Protein AF-A0A2V1NFJ0-F1 (afdb_monomer_lite)

Radius of gyration: 19.6 Å; chains: 1; bounding box: 36×64×60 Å

Sequence (158 aa):
MTQQTPYRRLRALRDRFAPPPGLTWPEISGGKLVMTLRPGPRHQLTAMLVRRQLDTQLPEGLGVFEATDTDDEALGVLRVPDLQVCRDAAMETDDPLDPREIVQAEGRPAYDNRLHLPYGKPVTVATDLGTWKIETADLPRYGHPRRFVNVNSVTPGG

Foldseek 3Di:
DALLVLLVVVVVVLVPDDDDPQWDRFWWDPSDTDIDGDDDPLNVQLLVLQQVQVVVPADPQKHKDAQFWEDDSNRSTTDRDRIFIFGPVQVPDPDGGHQVRTFDAPPDRSVPPPDPDDAQDWDWGDTPRGIGIGGRNPRDDDDDPDPPPPPVPPDPDD

Structure (mmCIF, N/CA/C/O backbone):
data_AF-A0A2V1NFJ0-F1
#
_entry.id   AF-A0A2V1NFJ0-F1
#
loop_
_atom_site.group_PDB
_atom_site.id
_atom_site.type_symbol
_atom_site.label_atom_id
_atom_site.label_alt_id
_atom_site.label_comp_id
_atom_site.label_asym_id
_atom_site.label_entity_id
_atom_site.label_seq_id
_atom_site.pdbx_PDB_ins_code
_atom_site.Cartn_x
_atom_site.Cartn_y
_atom_site.Cartn_z
_atom_site.occupancy
_atom_site.B_iso_or_equiv
_atom_site.auth_seq_id
_atom_site.auth_comp_id
_atom_site.auth_asym_id
_atom_site.auth_atom_id
_atom_site.pdbx_PDB_model_num
ATOM 1 N N . MET A 1 1 ? 4.468 -28.778 -13.719 1.00 42.88 1 MET A N 1
ATOM 2 C CA . MET A 1 1 ? 5.349 -27.720 -14.261 1.00 42.88 1 MET A CA 1
ATOM 3 C C . MET A 1 1 ? 5.269 -26.533 -13.319 1.00 42.88 1 MET A C 1
ATOM 5 O O . MET A 1 1 ? 4.195 -25.976 -13.152 1.00 42.88 1 MET A O 1
ATOM 9 N N . THR A 1 2 ? 6.349 -26.246 -12.601 1.00 51.22 2 THR A N 1
ATOM 10 C CA . THR A 1 2 ? 6.367 -25.339 -11.444 1.00 51.22 2 THR A CA 1
ATOM 11 C C . THR A 1 2 ? 6.346 -23.875 -11.905 1.00 51.22 2 THR A C 1
ATOM 13 O O . THR A 1 2 ? 7.213 -23.468 -12.678 1.00 51.22 2 THR A O 1
ATOM 16 N N . GLN A 1 3 ? 5.382 -23.082 -11.419 1.00 53.53 3 GLN A N 1
ATOM 17 C CA . GLN A 1 3 ? 5.184 -21.642 -11.711 1.00 53.53 3 GLN A CA 1
ATOM 18 C C . GLN A 1 3 ? 6.435 -20.756 -11.468 1.00 53.53 3 GLN A C 1
ATOM 20 O O . GLN A 1 3 ? 6.520 -19.642 -11.981 1.00 53.53 3 GLN A O 1
ATOM 25 N N . GLN A 1 4 ? 7.439 -21.285 -10.762 1.00 60.97 4 GLN A N 1
ATOM 26 C CA . GLN A 1 4 ? 8.736 -20.665 -10.462 1.00 60.97 4 GLN A CA 1
ATOM 27 C C . GLN A 1 4 ? 9.551 -20.285 -11.718 1.00 60.97 4 GLN A C 1
ATOM 29 O O . GLN A 1 4 ? 10.192 -19.237 -11.769 1.00 60.97 4 GLN A O 1
ATOM 34 N N . THR A 1 5 ? 9.499 -21.082 -12.794 1.00 77.19 5 THR A N 1
ATOM 35 C CA . THR A 1 5 ? 10.263 -20.770 -14.026 1.00 77.19 5 THR A CA 1
ATOM 36 C C . THR A 1 5 ? 9.682 -19.598 -14.837 1.00 77.19 5 THR A C 1
ATOM 38 O O . THR A 1 5 ? 10.466 -18.766 -15.303 1.00 77.19 5 THR A O 1
ATOM 41 N N . PRO A 1 6 ? 8.350 -19.471 -15.008 1.00 87.81 6 PRO A N 1
ATOM 42 C CA . PRO A 1 6 ? 7.724 -18.270 -15.564 1.00 87.81 6 PRO A CA 1
ATOM 43 C C . PRO A 1 6 ? 7.987 -16.989 -14.765 1.00 87.81 6 PRO A C 1
ATOM 45 O O . PRO A 1 6 ? 8.349 -15.978 -15.367 1.00 87.81 6 PRO A O 1
ATOM 48 N N . TYR A 1 7 ? 7.852 -17.023 -13.433 1.00 92.44 7 TYR A N 1
ATOM 49 C CA . TYR A 1 7 ? 8.037 -15.830 -12.603 1.00 92.44 7 TYR A CA 1
ATOM 50 C C . TYR A 1 7 ? 9.454 -15.263 -12.711 1.00 92.44 7 TYR A C 1
ATOM 52 O O . TYR A 1 7 ? 9.620 -14.092 -13.042 1.00 92.44 7 TYR A O 1
ATOM 60 N N . ARG A 1 8 ? 10.487 -16.104 -12.554 1.00 93.25 8 ARG A N 1
ATOM 61 C CA . ARG A 1 8 ? 11.892 -15.673 -12.681 1.00 93.25 8 ARG A CA 1
ATOM 62 C C . ARG A 1 8 ? 12.190 -15.008 -14.019 1.00 93.25 8 ARG A C 1
ATOM 64 O O . ARG A 1 8 ? 12.949 -14.045 -14.077 1.00 93.25 8 ARG A O 1
ATOM 71 N N . ARG A 1 9 ? 11.581 -15.495 -15.106 1.00 93.00 9 ARG A N 1
ATOM 72 C CA . ARG A 1 9 ? 11.717 -14.875 -16.434 1.00 93.00 9 ARG A CA 1
ATOM 73 C C . ARG A 1 9 ? 11.076 -13.490 -16.481 1.00 93.00 9 ARG A C 1
ATOM 75 O O . ARG A 1 9 ? 11.673 -12.583 -17.054 1.00 93.00 9 ARG A O 1
ATOM 82 N N . LEU A 1 10 ? 9.895 -13.323 -15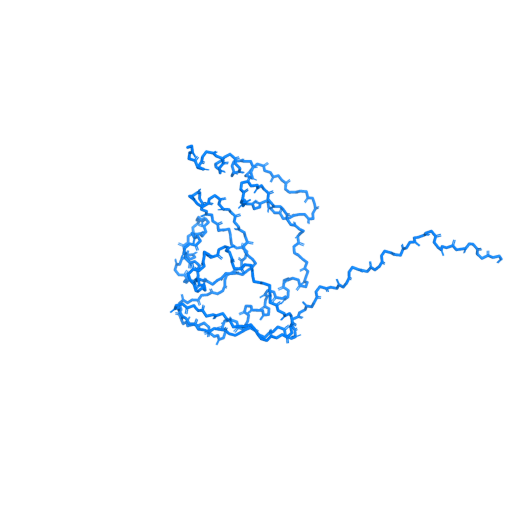.885 1.00 94.75 10 LEU A N 1
ATOM 83 C CA . LEU A 1 10 ? 9.223 -12.024 -15.786 1.00 94.75 10 LEU A CA 1
ATOM 84 C C . LEU A 1 10 ? 10.000 -11.053 -14.893 1.00 94.75 10 LEU A C 1
ATOM 86 O O . LEU A 1 10 ? 10.174 -9.905 -15.290 1.00 94.75 10 LEU A O 1
ATOM 90 N N . ARG A 1 11 ? 10.533 -11.514 -13.756 1.00 94.69 11 ARG A N 1
ATOM 91 C CA . ARG A 1 11 ? 11.383 -10.712 -12.865 1.00 94.69 11 ARG A CA 1
ATOM 92 C C . ARG A 1 11 ? 12.646 -10.238 -13.577 1.00 94.69 11 ARG A C 1
ATOM 94 O O . ARG A 1 11 ? 12.887 -9.040 -13.667 1.00 94.69 11 ARG A O 1
ATOM 101 N N . ALA A 1 12 ? 13.363 -11.154 -14.226 1.00 93.69 12 ALA A N 1
ATOM 102 C CA . ALA A 1 12 ? 14.542 -10.807 -15.015 1.00 93.69 12 ALA A CA 1
ATOM 103 C C . ALA A 1 12 ? 14.227 -9.855 -16.185 1.00 93.69 12 ALA A C 1
ATOM 105 O O . ALA A 1 12 ? 15.087 -9.076 -16.594 1.00 93.69 12 ALA A O 1
ATOM 106 N N . LEU A 1 13 ? 13.021 -9.926 -16.764 1.00 92.94 13 LEU A N 1
ATOM 107 C CA . LEU A 1 13 ? 12.576 -8.969 -17.777 1.00 92.94 13 LEU A CA 1
ATOM 108 C C . LEU A 1 13 ? 12.287 -7.595 -17.159 1.00 92.94 13 LEU A C 1
ATOM 110 O O . LEU A 1 13 ? 12.761 -6.600 -17.701 1.00 92.94 13 LEU A O 1
ATOM 114 N N . ARG A 1 14 ? 11.557 -7.546 -16.035 1.00 92.75 14 ARG A N 1
ATOM 115 C CA . ARG A 1 14 ? 11.250 -6.324 -15.275 1.00 92.75 14 ARG A CA 1
ATOM 116 C C . ARG A 1 14 ? 12.520 -5.566 -14.910 1.00 92.75 14 ARG A C 1
ATOM 118 O O . ARG A 1 14 ? 12.579 -4.365 -15.141 1.00 92.75 14 ARG A O 1
ATOM 125 N N . ASP A 1 15 ? 13.544 -6.258 -14.417 1.00 91.75 15 ASP A N 1
ATOM 126 C CA . ASP A 1 15 ? 14.782 -5.625 -13.937 1.00 91.75 15 ASP A CA 1
ATOM 127 C C . ASP A 1 15 ? 15.614 -4.974 -15.056 1.00 91.75 15 ASP A C 1
ATOM 129 O O . ASP A 1 15 ? 16.444 -4.108 -14.795 1.00 91.75 15 ASP A O 1
ATOM 133 N N . ARG A 1 16 ? 15.374 -5.342 -16.321 1.00 90.56 16 ARG A N 1
ATOM 134 C CA . ARG A 1 16 ? 16.013 -4.714 -17.492 1.00 90.56 16 ARG A CA 1
ATOM 135 C C . ARG A 1 16 ? 15.120 -3.694 -18.197 1.00 90.56 16 ARG A C 1
ATOM 137 O O . ARG A 1 16 ? 15.522 -3.136 -19.217 1.00 90.56 16 ARG A O 1
ATOM 144 N N . PHE A 1 17 ? 13.893 -3.500 -17.727 1.00 87.50 17 PHE A N 1
ATOM 145 C CA . PHE A 1 17 ? 12.891 -2.719 -18.435 1.00 87.50 17 PHE A CA 1
ATOM 146 C C . PHE A 1 17 ? 12.927 -1.258 -17.993 1.00 87.50 17 PHE A C 1
ATOM 148 O O . PHE A 1 17 ? 12.671 -0.965 -16.837 1.00 87.50 17 PHE A O 1
ATOM 155 N N . ALA A 1 18 ? 13.166 -0.317 -18.905 1.00 89.06 18 ALA A N 1
ATOM 156 C CA . ALA A 1 18 ? 12.965 1.101 -18.612 1.00 89.06 18 ALA A CA 1
ATOM 157 C C . ALA A 1 18 ? 11.506 1.483 -18.925 1.00 89.06 18 ALA A C 1
ATOM 159 O O . ALA A 1 18 ? 11.096 1.364 -20.086 1.00 89.06 18 ALA A O 1
ATOM 160 N N . PRO A 1 19 ? 10.700 1.932 -17.943 1.00 89.00 19 PRO A N 1
ATOM 161 C CA . PRO A 1 19 ? 9.314 2.287 -18.210 1.00 89.00 19 PRO A CA 1
ATOM 162 C C . PRO A 1 19 ? 9.227 3.493 -19.162 1.00 89.00 19 PRO A C 1
ATOM 164 O O . PRO A 1 19 ? 9.965 4.470 -18.987 1.00 89.00 19 PRO A O 1
ATOM 167 N N . PRO A 1 20 ? 8.314 3.468 -20.154 1.00 90.44 20 PRO A N 1
ATOM 168 C CA . PRO A 1 20 ? 8.044 4.625 -20.995 1.00 90.44 20 PRO A CA 1
ATOM 169 C C . PRO A 1 20 ? 7.679 5.871 -20.171 1.00 90.44 20 PRO A C 1
ATOM 171 O O . PRO A 1 20 ? 7.145 5.752 -19.060 1.00 90.44 20 PRO A O 1
ATOM 174 N N . PRO A 1 21 ? 7.901 7.086 -20.706 1.00 90.88 21 PRO A N 1
ATOM 175 C CA . PRO A 1 21 ? 7.506 8.315 -20.031 1.00 90.88 21 PRO A CA 1
ATOM 176 C C . PRO A 1 21 ? 6.035 8.290 -19.605 1.00 90.88 21 PRO A C 1
ATOM 178 O O . PRO A 1 21 ? 5.142 8.015 -20.402 1.00 90.88 21 PRO A O 1
ATOM 181 N N . GLY A 1 22 ? 5.789 8.598 -18.332 1.00 87.31 22 GLY A N 1
ATOM 182 C CA . GLY A 1 22 ? 4.438 8.649 -17.769 1.00 87.31 22 GLY A CA 1
ATOM 183 C C . GLY A 1 22 ? 3.909 7.319 -17.231 1.00 87.31 22 GLY A C 1
ATOM 184 O O . GLY A 1 22 ? 2.827 7.324 -16.647 1.00 87.31 22 GLY A O 1
ATOM 185 N N . LEU A 1 23 ? 4.662 6.220 -17.346 1.00 89.50 23 LEU A N 1
ATOM 186 C CA . LEU A 1 23 ? 4.322 4.932 -16.738 1.00 89.50 23 LEU A CA 1
ATOM 187 C C . LEU A 1 23 ? 5.170 4.626 -15.497 1.00 89.50 23 LEU A C 1
ATOM 189 O O . LEU A 1 23 ? 6.281 5.139 -15.323 1.00 89.50 23 LEU A O 1
ATOM 193 N N . THR A 1 24 ? 4.599 3.818 -14.609 1.00 88.75 24 THR A N 1
ATOM 194 C CA . THR A 1 24 ? 5.266 3.238 -13.440 1.00 88.75 24 THR A CA 1
ATOM 195 C C . THR A 1 24 ? 6.178 2.082 -13.838 1.00 88.75 24 THR A C 1
ATOM 197 O O . THR A 1 24 ? 6.097 1.551 -14.950 1.00 88.75 24 THR A O 1
ATOM 200 N N . TRP A 1 25 ? 7.061 1.694 -12.916 1.00 90.25 25 TRP A N 1
ATOM 201 C CA . TRP A 1 25 ? 7.804 0.446 -13.045 1.00 90.25 25 TRP A CA 1
ATOM 202 C C . TRP A 1 25 ? 6.835 -0.740 -13.163 1.00 90.25 25 TRP A C 1
ATOM 204 O O . TRP A 1 25 ? 5.811 -0.746 -12.478 1.00 90.25 25 TRP A O 1
ATOM 214 N N . PRO A 1 26 ? 7.123 -1.733 -14.024 1.00 92.25 26 PRO A N 1
ATOM 215 C CA . PRO A 1 26 ? 6.251 -2.887 -14.165 1.00 92.25 26 PRO A CA 1
ATOM 216 C C . PRO A 1 26 ? 6.140 -3.694 -12.866 1.00 92.25 26 PRO A C 1
ATOM 218 O O . PRO A 1 26 ? 7.146 -4.115 -12.295 1.00 92.25 26 PRO A O 1
ATOM 221 N N . GLU A 1 27 ? 4.909 -3.978 -12.465 1.00 93.50 27 GLU A N 1
ATOM 222 C CA . GLU A 1 27 ? 4.561 -5.008 -11.489 1.00 93.50 27 GLU A CA 1
ATOM 223 C C . GLU A 1 27 ? 4.415 -6.374 -12.171 1.00 93.50 27 GLU A C 1
ATOM 225 O O . GLU A 1 27 ? 4.172 -6.449 -13.378 1.00 93.50 27 GLU A O 1
ATOM 230 N N . ILE A 1 28 ? 4.483 -7.465 -11.404 1.00 93.31 28 ILE A N 1
ATOM 231 C CA . ILE A 1 28 ? 4.212 -8.823 -11.890 1.00 93.31 28 ILE A CA 1
ATOM 232 C C . ILE A 1 28 ? 2.952 -9.353 -11.221 1.00 93.31 28 ILE A C 1
ATOM 234 O O . ILE A 1 28 ? 2.854 -9.413 -9.999 1.00 93.31 28 ILE A O 1
ATOM 238 N N . SER A 1 29 ? 1.977 -9.782 -12.020 1.00 88.00 29 SER A N 1
ATOM 239 C CA . SER A 1 29 ? 0.811 -10.492 -11.499 1.00 88.00 29 SER A CA 1
ATOM 240 C C . SER A 1 29 ? 0.065 -11.261 -12.570 1.00 88.00 29 SER A C 1
ATOM 242 O O . SER A 1 29 ? -0.013 -10.834 -13.723 1.00 88.00 29 SER A O 1
ATOM 244 N N . GLY A 1 30 ? -0.488 -12.414 -12.184 1.00 85.94 30 GLY A N 1
ATOM 245 C CA . GLY A 1 30 ? -1.226 -13.280 -13.100 1.00 85.94 30 GLY A CA 1
ATOM 246 C C . GLY A 1 30 ? -0.372 -13.717 -14.293 1.00 85.94 30 GLY A C 1
ATOM 247 O O . GLY A 1 30 ? -0.891 -13.838 -15.401 1.00 85.94 30 GLY A O 1
ATOM 248 N N . GLY A 1 31 ? 0.945 -13.868 -14.086 1.00 89.62 31 GLY A N 1
ATOM 249 C CA . GLY A 1 31 ? 1.908 -14.222 -15.132 1.00 89.62 31 GLY A CA 1
ATOM 250 C C . GLY A 1 31 ? 2.170 -13.121 -16.166 1.00 89.62 31 GLY A C 1
ATOM 251 O O . GLY A 1 31 ? 2.568 -13.430 -17.288 1.00 89.62 31 GLY A O 1
ATOM 252 N N . LYS A 1 32 ? 1.924 -11.847 -15.833 1.00 91.56 32 LYS A N 1
ATOM 253 C CA . LYS A 1 32 ? 2.082 -10.708 -16.749 1.00 91.56 32 LYS A CA 1
ATOM 254 C C . LYS A 1 32 ? 2.842 -9.567 -16.090 1.00 91.56 32 LYS A C 1
ATOM 256 O O . LYS A 1 32 ? 2.731 -9.376 -14.881 1.00 91.56 32 LYS A O 1
ATOM 261 N N . LEU A 1 33 ? 3.534 -8.779 -16.913 1.00 93.31 33 LEU A N 1
ATOM 262 C CA . LEU A 1 33 ? 3.968 -7.439 -16.530 1.00 93.31 33 LEU A CA 1
ATOM 263 C C . LEU A 1 33 ? 2.789 -6.476 -16.647 1.00 93.31 33 LEU A C 1
ATOM 265 O O . LEU A 1 33 ? 2.129 -6.417 -17.687 1.00 93.31 33 LEU A O 1
ATOM 269 N N . VAL A 1 34 ? 2.529 -5.731 -15.581 1.00 91.12 34 VAL A N 1
ATOM 270 C CA . VAL A 1 34 ? 1.459 -4.739 -15.505 1.00 91.12 34 VAL A CA 1
ATOM 271 C C . VAL A 1 34 ? 2.092 -3.388 -15.218 1.00 91.12 34 VAL A C 1
ATOM 273 O O . VAL A 1 34 ? 2.820 -3.237 -14.247 1.00 91.12 34 VAL A O 1
ATOM 276 N N . MET A 1 35 ? 1.812 -2.405 -16.066 1.00 90.50 35 MET A N 1
ATOM 277 C CA . MET A 1 35 ? 2.226 -1.019 -15.865 1.00 90.50 35 MET A CA 1
ATOM 278 C C . MET A 1 35 ? 0.990 -0.148 -15.706 1.00 90.50 35 MET A C 1
ATOM 280 O O . MET A 1 35 ? -0.040 -0.386 -16.343 1.00 90.50 35 MET A O 1
ATOM 284 N N . THR A 1 36 ? 1.104 0.877 -14.876 1.00 87.69 36 THR A N 1
ATOM 285 C CA . THR A 1 36 ? 0.050 1.862 -14.635 1.00 87.69 36 THR A CA 1
ATOM 286 C C . THR A 1 36 ? 0.564 3.260 -14.959 1.00 87.69 36 THR A C 1
ATOM 288 O O . THR A 1 36 ? 1.762 3.484 -15.146 1.00 87.69 36 THR A O 1
ATOM 291 N N . LEU A 1 37 ? -0.351 4.220 -15.085 1.00 88.06 37 LEU A N 1
ATOM 292 C CA . LEU A 1 37 ? 0.034 5.625 -15.189 1.00 88.06 37 LEU A CA 1
ATOM 293 C C . LEU A 1 37 ? 0.745 6.051 -13.905 1.00 88.06 37 LEU A C 1
ATOM 295 O O . LEU A 1 37 ? 0.333 5.656 -12.813 1.00 88.06 37 LEU A O 1
ATOM 299 N N . ARG A 1 38 ? 1.779 6.890 -14.033 1.00 85.06 38 ARG A N 1
ATOM 300 C CA . ARG A 1 38 ? 2.441 7.472 -12.866 1.00 85.06 38 ARG A CA 1
ATOM 301 C C . ARG A 1 38 ? 1.419 8.193 -11.983 1.00 85.06 38 ARG A C 1
ATOM 303 O O . ARG A 1 38 ? 0.613 8.969 -12.511 1.00 85.06 38 ARG A O 1
ATOM 310 N N . PRO A 1 39 ? 1.459 7.980 -10.658 1.00 84.81 39 PRO A N 1
ATOM 311 C CA . PRO A 1 39 ? 0.538 8.651 -9.762 1.00 84.81 39 PRO A CA 1
ATOM 312 C C . PRO A 1 39 ? 0.694 10.174 -9.834 1.00 84.81 39 PRO A C 1
ATOM 314 O O . PRO A 1 39 ? 1.803 10.704 -9.794 1.00 84.81 39 PRO A O 1
ATOM 317 N N . GLY A 1 40 ? -0.425 10.889 -9.965 1.00 88.38 40 GLY A N 1
ATOM 318 C CA . GLY A 1 40 ? -0.448 12.355 -9.978 1.00 88.38 40 GLY A CA 1
ATOM 319 C C . GLY A 1 40 ? -0.647 12.967 -8.583 1.00 88.38 40 GLY A C 1
ATOM 320 O O . GLY A 1 40 ? -0.950 12.251 -7.631 1.00 88.38 40 GLY A O 1
ATOM 321 N N . PRO A 1 41 ? -0.603 14.306 -8.443 1.00 90.50 41 PRO A N 1
ATOM 322 C CA . PRO A 1 41 ? -0.704 14.974 -7.138 1.00 90.50 41 PRO A CA 1
ATOM 323 C C . PRO A 1 41 ? -1.948 14.614 -6.308 1.00 90.50 41 PRO A C 1
ATOM 325 O O . PRO A 1 41 ? -1.876 14.525 -5.087 1.00 90.50 41 PRO A O 1
ATOM 328 N N . ARG A 1 42 ? -3.101 14.373 -6.949 1.00 90.19 42 ARG A N 1
ATOM 329 C CA . ARG A 1 42 ? -4.329 13.970 -6.233 1.00 90.19 42 ARG A CA 1
ATOM 330 C C . ARG A 1 42 ? -4.249 12.567 -5.643 1.00 90.19 42 ARG A C 1
ATOM 332 O O . ARG A 1 42 ? -4.832 12.332 -4.590 1.00 90.19 42 ARG A O 1
ATOM 339 N N . HIS A 1 43 ? -3.554 11.659 -6.325 1.00 90.94 43 HIS A N 1
ATOM 340 C CA . HIS A 1 43 ? -3.305 10.315 -5.811 1.00 90.94 43 HIS A CA 1
ATOM 341 C C . HIS A 1 43 ? -2.465 10.410 -4.535 1.00 90.94 43 HIS A C 1
ATOM 343 O O . HIS A 1 43 ? -2.896 9.936 -3.490 1.00 90.94 43 HIS A O 1
ATOM 349 N N . GLN A 1 44 ? -1.365 11.163 -4.592 1.00 92.12 44 GLN A N 1
ATOM 350 C CA . GLN A 1 44 ? -0.468 11.373 -3.452 1.00 92.12 44 GLN A CA 1
ATOM 351 C C . GLN A 1 44 ? -1.183 12.027 -2.261 1.00 92.12 44 GLN A C 1
ATOM 353 O O . GLN A 1 44 ? -1.066 11.566 -1.129 1.00 92.12 44 GLN A O 1
ATOM 358 N N . LEU A 1 45 ? -2.012 13.048 -2.513 1.00 94.00 45 LEU A N 1
ATOM 359 C CA . LEU A 1 45 ? -2.831 13.661 -1.464 1.00 94.00 45 LEU A CA 1
ATOM 360 C C . LEU A 1 45 ? -3.815 12.660 -0.838 1.00 94.00 45 LEU A C 1
ATOM 362 O O . LEU A 1 45 ? -4.025 12.681 0.372 1.00 94.00 45 LEU A O 1
ATOM 366 N N . THR A 1 46 ? -4.412 11.783 -1.646 1.00 93.31 46 THR A N 1
ATOM 367 C CA . THR A 1 46 ? -5.331 10.748 -1.153 1.00 93.31 46 THR A CA 1
ATOM 368 C C . THR A 1 46 ? -4.597 9.743 -0.270 1.00 93.31 46 THR A C 1
ATOM 370 O O . THR A 1 46 ? -5.060 9.485 0.838 1.00 93.31 46 THR A O 1
ATOM 373 N N . ALA A 1 47 ? -3.444 9.231 -0.712 1.00 93.81 47 ALA A N 1
ATOM 374 C CA . ALA A 1 47 ? -2.625 8.303 0.068 1.00 93.81 47 ALA A CA 1
ATOM 375 C C . ALA A 1 47 ? -2.212 8.919 1.416 1.00 93.81 47 ALA A C 1
ATOM 377 O O . ALA A 1 47 ? -2.454 8.326 2.464 1.00 93.81 47 ALA A O 1
ATOM 378 N N . MET A 1 48 ? -1.725 10.164 1.409 1.00 95.88 48 MET A N 1
ATOM 379 C CA . MET A 1 48 ? -1.361 10.887 2.632 1.00 95.88 48 MET A CA 1
ATOM 380 C C . MET A 1 48 ? -2.555 11.079 3.585 1.00 95.88 48 MET A C 1
ATOM 382 O O . MET A 1 48 ? -2.408 10.940 4.799 1.00 95.88 48 MET A O 1
ATOM 386 N N . LEU A 1 49 ? -3.751 11.397 3.073 1.00 95.81 49 LEU A N 1
ATOM 387 C CA . LEU A 1 49 ? -4.944 11.556 3.915 1.00 95.81 49 LEU A CA 1
ATOM 388 C C . LEU A 1 49 ? -5.404 10.228 4.519 1.00 95.81 49 LEU A C 1
ATOM 390 O O . LEU A 1 49 ? -5.792 10.205 5.684 1.00 95.81 49 LEU A O 1
ATOM 394 N N . VAL A 1 50 ? -5.355 9.136 3.755 1.00 94.62 50 VAL A N 1
ATOM 395 C CA . VAL A 1 50 ? -5.688 7.797 4.260 1.00 94.62 50 VAL A CA 1
ATOM 396 C C . VAL A 1 50 ? -4.681 7.365 5.323 1.00 94.62 50 VAL A C 1
ATOM 398 O O . VAL A 1 50 ? -5.090 6.942 6.402 1.00 94.62 50 VAL A O 1
ATOM 401 N N . ARG A 1 51 ? -3.382 7.553 5.069 1.00 96.00 51 ARG A N 1
ATOM 402 C CA . ARG A 1 51 ? -2.319 7.290 6.042 1.00 96.00 51 ARG A CA 1
ATOM 403 C C . ARG A 1 51 ? -2.560 8.023 7.360 1.00 96.00 51 ARG A C 1
ATOM 405 O O . ARG A 1 51 ? -2.603 7.381 8.398 1.00 96.00 51 ARG A O 1
ATOM 412 N N . ARG A 1 52 ? -2.827 9.334 7.322 1.00 96.38 52 ARG A N 1
ATOM 413 C CA . ARG A 1 52 ? -3.117 10.120 8.538 1.00 96.38 52 ARG A CA 1
ATOM 414 C C . ARG A 1 52 ? -4.282 9.565 9.350 1.00 96.38 52 ARG A C 1
ATOM 416 O O . ARG A 1 52 ? -4.248 9.629 10.571 1.00 96.38 52 ARG A O 1
ATOM 423 N N . GLN A 1 53 ? -5.323 9.061 8.689 1.00 96.62 53 GLN A N 1
ATOM 424 C CA . GLN A 1 53 ? -6.443 8.441 9.394 1.00 96.62 53 GLN A CA 1
ATOM 425 C C . GLN A 1 53 ? -6.012 7.141 10.076 1.00 96.62 53 GLN A C 1
ATOM 427 O O . GLN A 1 53 ? -6.356 6.923 11.236 1.00 96.62 53 GLN A O 1
ATOM 432 N N . LEU A 1 54 ? -5.251 6.296 9.383 1.00 95.06 54 LEU A N 1
ATOM 433 C CA . LEU A 1 54 ? -4.768 5.024 9.918 1.00 95.06 54 LEU A CA 1
ATOM 434 C C . LEU A 1 54 ? -3.755 5.215 11.056 1.00 95.06 54 LEU A C 1
ATOM 436 O O . LEU A 1 54 ? -3.918 4.581 12.092 1.00 95.06 54 LEU A O 1
ATOM 440 N N . ASP A 1 55 ? -2.801 6.140 10.931 1.00 95.25 55 ASP A N 1
ATOM 441 C CA . ASP A 1 55 ? -1.777 6.418 11.955 1.00 95.25 55 ASP A CA 1
ATOM 442 C C . ASP A 1 55 ? -2.392 6.759 13.329 1.00 95.25 55 ASP A C 1
ATOM 444 O O . ASP A 1 55 ? -1.803 6.479 14.366 1.00 95.25 55 ASP A O 1
ATOM 448 N N . THR A 1 56 ? -3.605 7.326 13.365 1.00 95.38 56 THR A N 1
ATOM 449 C CA . THR A 1 56 ? -4.315 7.633 14.627 1.00 95.38 56 THR A CA 1
ATOM 450 C C . THR A 1 56 ? -5.039 6.441 15.260 1.00 95.38 56 THR A C 1
ATOM 452 O O . THR A 1 56 ? -5.559 6.558 16.368 1.00 95.38 56 THR A O 1
ATOM 455 N N . GLN A 1 57 ? -5.126 5.316 14.550 1.00 95.62 57 GLN A N 1
ATOM 456 C CA . GLN A 1 57 ? -5.913 4.138 14.925 1.00 95.62 57 GLN A CA 1
ATOM 457 C C . GLN A 1 57 ? -5.063 2.877 15.093 1.00 95.62 57 GLN A C 1
ATOM 459 O O . GLN A 1 57 ? -5.527 1.915 15.709 1.00 95.62 57 GLN A O 1
ATOM 464 N N . LEU A 1 58 ? -3.861 2.848 14.513 1.00 94.25 58 LEU A N 1
ATOM 465 C CA . LEU A 1 58 ? -2.978 1.695 14.603 1.00 94.25 58 LEU A CA 1
ATOM 466 C C . LEU A 1 58 ? -2.427 1.536 16.031 1.00 94.25 58 LEU A C 1
ATOM 468 O O . LEU A 1 58 ? -2.072 2.528 16.670 1.00 94.25 58 LEU A O 1
ATOM 472 N N . PRO A 1 59 ? -2.362 0.297 16.550 1.00 93.12 59 PRO A N 1
ATOM 473 C CA . PRO A 1 59 ? -1.655 0.015 17.791 1.00 93.12 59 PRO A CA 1
ATOM 474 C C . PRO A 1 59 ? -0.145 0.248 17.629 1.00 93.12 59 PRO A C 1
ATOM 476 O O . PRO A 1 59 ? 0.385 0.239 16.519 1.00 93.12 59 PRO A O 1
ATOM 479 N N . GLU A 1 60 ? 0.551 0.409 18.755 1.00 93.56 60 GLU A N 1
ATOM 480 C CA . GLU A 1 60 ? 2.012 0.527 18.782 1.00 93.56 60 GLU A CA 1
ATOM 481 C C . GLU A 1 60 ? 2.692 -0.672 18.092 1.00 93.56 60 GLU A C 1
ATOM 483 O O . GLU A 1 60 ? 2.269 -1.821 18.251 1.00 93.56 60 GLU A O 1
ATOM 488 N N . GLY A 1 61 ? 3.747 -0.395 17.320 1.00 92.62 61 GLY A N 1
ATOM 489 C CA . GLY A 1 61 ? 4.513 -1.391 16.565 1.00 92.62 61 GLY A CA 1
ATOM 490 C C . GLY A 1 61 ? 3.933 -1.760 15.194 1.00 92.62 61 GLY A C 1
ATOM 491 O O . GLY A 1 61 ? 4.520 -2.599 14.505 1.00 92.62 61 GLY A O 1
ATOM 492 N N . LEU A 1 62 ? 2.796 -1.173 14.796 1.00 94.69 62 LEU A N 1
ATOM 493 C CA . LEU A 1 62 ? 2.295 -1.201 13.420 1.00 94.69 62 LEU A CA 1
ATOM 494 C C . LEU A 1 62 ? 2.447 0.170 12.763 1.00 94.69 62 LEU A C 1
ATOM 496 O O . LEU A 1 62 ? 2.128 1.196 13.363 1.00 94.69 62 LEU A O 1
ATOM 500 N N . GLY A 1 63 ? 2.814 0.157 11.485 1.00 94.62 63 GLY A N 1
ATOM 501 C CA . GLY A 1 63 ? 2.976 1.358 10.677 1.00 94.62 63 GLY A CA 1
ATOM 502 C C . GLY A 1 63 ? 2.262 1.263 9.334 1.00 94.62 63 GLY A C 1
ATOM 503 O O . GLY A 1 63 ? 2.034 0.175 8.797 1.00 94.62 63 GLY A O 1
ATOM 504 N N . VAL A 1 64 ? 1.916 2.427 8.778 1.00 95.38 64 VAL A N 1
ATOM 505 C CA . VAL A 1 64 ? 1.513 2.565 7.374 1.00 95.38 64 VAL A CA 1
ATOM 506 C C . VAL A 1 64 ? 2.737 2.945 6.546 1.00 95.38 64 VAL A C 1
ATOM 508 O O . VAL A 1 64 ? 3.328 4.009 6.744 1.00 95.38 64 VAL A O 1
ATOM 511 N N . PHE A 1 65 ? 3.075 2.107 5.574 1.00 94.75 65 PHE A N 1
ATOM 512 C CA . PHE A 1 65 ? 4.212 2.297 4.678 1.00 94.75 65 PHE A CA 1
ATOM 513 C C . PHE A 1 65 ? 3.741 2.525 3.244 1.00 94.75 65 PHE A C 1
ATOM 515 O O . PHE A 1 65 ? 2.688 2.040 2.831 1.00 94.75 65 PHE A O 1
ATOM 522 N N . GLU A 1 66 ? 4.514 3.303 2.493 1.00 92.81 66 GLU A N 1
ATOM 523 C CA . GLU A 1 66 ? 4.157 3.773 1.154 1.00 92.81 66 GLU A CA 1
ATOM 524 C C . GLU A 1 66 ? 5.072 3.132 0.109 1.00 92.81 66 GLU A C 1
ATOM 526 O O . GLU A 1 66 ? 6.264 2.949 0.362 1.00 92.81 66 GLU A O 1
ATOM 531 N N . ALA A 1 67 ? 4.520 2.828 -1.071 1.00 85.81 67 ALA A N 1
ATOM 532 C CA . ALA A 1 67 ? 5.258 2.514 -2.300 1.00 85.81 67 ALA A CA 1
ATOM 533 C C . ALA A 1 67 ? 6.454 1.550 -2.133 1.00 85.81 67 ALA A C 1
ATOM 535 O O . ALA A 1 67 ? 7.516 1.751 -2.722 1.00 85.81 67 ALA A O 1
ATOM 536 N N . THR A 1 68 ? 6.283 0.512 -1.317 1.00 89.62 68 THR A N 1
ATOM 537 C CA . THR A 1 68 ? 7.334 -0.463 -1.004 1.00 89.62 68 THR A CA 1
ATOM 538 C C . THR A 1 68 ? 7.184 -1.687 -1.901 1.00 89.62 68 THR A C 1
ATOM 540 O O . THR A 1 68 ? 6.102 -2.268 -1.976 1.00 89.62 68 THR A O 1
ATOM 543 N N . ASP A 1 69 ? 8.261 -2.096 -2.576 1.00 92.00 69 ASP A N 1
ATOM 544 C CA . ASP A 1 69 ? 8.265 -3.330 -3.366 1.00 92.00 69 ASP A CA 1
ATOM 545 C C . ASP A 1 69 ? 7.891 -4.517 -2.459 1.00 92.00 69 ASP A C 1
ATOM 547 O O . ASP A 1 69 ? 8.508 -4.744 -1.422 1.00 92.00 69 ASP A O 1
ATOM 551 N N . THR A 1 70 ? 6.877 -5.277 -2.864 1.00 91.31 70 THR A N 1
ATOM 552 C CA . THR A 1 70 ? 6.430 -6.513 -2.216 1.00 91.31 70 THR A CA 1
ATOM 553 C C . THR A 1 70 ? 6.596 -7.663 -3.209 1.00 91.31 70 THR A C 1
ATOM 555 O O . THR A 1 70 ? 5.964 -7.640 -4.271 1.00 91.31 70 THR A O 1
ATOM 558 N N . ASP A 1 71 ? 7.441 -8.650 -2.906 1.00 91.81 71 ASP A N 1
ATOM 559 C CA . ASP A 1 71 ? 7.838 -9.715 -3.844 1.00 91.81 71 ASP A CA 1
ATOM 560 C C . ASP A 1 71 ? 7.610 -11.106 -3.247 1.00 91.81 71 ASP A C 1
ATOM 562 O O . ASP A 1 71 ? 7.986 -11.383 -2.111 1.00 91.81 71 ASP A O 1
ATOM 566 N N . ASP A 1 72 ? 7.008 -11.996 -4.030 1.00 89.56 72 ASP A N 1
ATOM 567 C CA . ASP A 1 72 ? 6.946 -13.413 -3.715 1.00 89.56 72 ASP A CA 1
ATOM 568 C C . ASP A 1 72 ? 6.936 -14.272 -4.987 1.00 89.56 72 ASP A C 1
ATOM 570 O O . ASP A 1 72 ? 5.957 -14.326 -5.744 1.00 89.56 72 ASP A O 1
ATOM 574 N N . GLU A 1 73 ? 8.023 -15.022 -5.187 1.00 89.25 73 GLU A N 1
ATOM 575 C CA . GLU A 1 73 ? 8.167 -15.969 -6.293 1.00 89.25 73 GLU A CA 1
ATOM 576 C C . GLU A 1 73 ? 7.166 -17.134 -6.231 1.00 89.25 73 GLU A C 1
ATOM 578 O O . GLU A 1 73 ? 6.664 -17.567 -7.273 1.00 89.25 73 GLU A O 1
ATOM 583 N N . ALA A 1 74 ? 6.878 -17.668 -5.043 1.00 86.31 74 ALA A N 1
ATOM 584 C CA . ALA A 1 74 ? 5.952 -18.785 -4.877 1.00 86.31 74 ALA A CA 1
ATOM 585 C C . ALA A 1 74 ? 4.518 -18.383 -5.245 1.00 86.31 74 ALA A C 1
ATOM 587 O O . ALA A 1 74 ? 3.771 -19.195 -5.797 1.00 86.31 74 ALA A O 1
ATOM 588 N N . LEU A 1 75 ? 4.159 -17.124 -4.993 1.00 82.44 75 LEU A N 1
ATOM 589 C CA . LEU A 1 75 ? 2.900 -16.523 -5.431 1.00 82.44 75 LEU A CA 1
ATOM 590 C C . LEU A 1 75 ? 2.953 -16.016 -6.878 1.00 82.44 75 LEU A C 1
ATOM 592 O O . LEU A 1 75 ? 1.911 -15.840 -7.512 1.00 82.44 75 LEU A O 1
ATOM 596 N N . GLY A 1 76 ? 4.152 -15.801 -7.416 1.00 88.69 76 GLY A N 1
ATOM 597 C CA . GLY A 1 76 ? 4.362 -15.243 -8.745 1.00 88.69 76 GLY A CA 1
ATOM 598 C C . GLY A 1 76 ? 3.957 -13.769 -8.830 1.00 88.69 76 GLY A C 1
ATOM 599 O O . GLY A 1 76 ? 3.409 -13.342 -9.854 1.00 88.69 76 GLY A O 1
ATOM 600 N N . VAL A 1 77 ? 4.167 -13.015 -7.748 1.00 87.25 77 VAL A N 1
ATOM 601 C CA . VAL A 1 77 ? 3.681 -11.644 -7.576 1.00 87.25 77 VAL A CA 1
ATOM 602 C C . VAL A 1 77 ? 4.832 -10.705 -7.220 1.00 87.25 77 VAL A C 1
ATOM 604 O O . VAL A 1 77 ? 5.602 -10.977 -6.313 1.00 87.25 77 VAL A O 1
ATOM 607 N N . LEU A 1 78 ? 4.883 -9.567 -7.910 1.00 92.75 78 LEU A N 1
ATOM 608 C CA . LEU A 1 78 ? 5.635 -8.377 -7.520 1.00 92.75 78 LEU A CA 1
ATOM 609 C C . LEU A 1 78 ? 4.671 -7.197 -7.569 1.00 92.75 78 LEU A C 1
ATOM 611 O O . LEU A 1 78 ? 4.105 -6.923 -8.631 1.00 92.75 78 LEU A O 1
ATOM 615 N N . ARG A 1 79 ? 4.489 -6.496 -6.456 1.00 90.38 79 ARG A N 1
ATOM 616 C CA . ARG A 1 79 ? 3.607 -5.328 -6.348 1.00 90.38 79 ARG A CA 1
ATOM 617 C C . ARG A 1 79 ? 4.324 -4.160 -5.709 1.00 90.38 79 ARG A C 1
ATOM 619 O O . ARG A 1 79 ? 5.268 -4.355 -4.958 1.00 90.38 79 ARG A O 1
ATOM 626 N N . VAL A 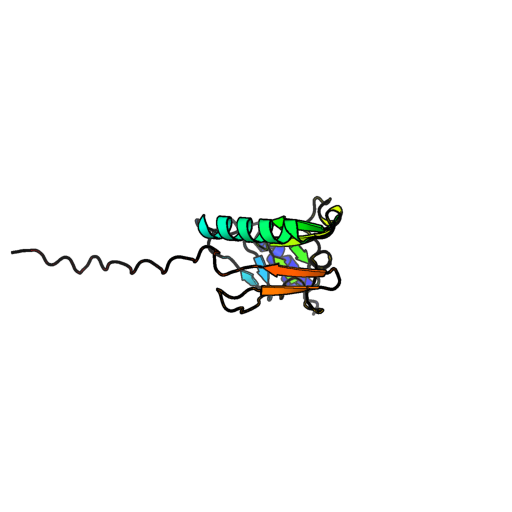1 80 ? 3.816 -2.968 -5.980 1.00 90.88 80 VAL A N 1
ATOM 627 C CA . VAL A 1 80 ? 4.195 -1.739 -5.293 1.00 90.88 80 VAL A CA 1
ATOM 628 C C . VAL A 1 80 ? 2.896 -1.086 -4.820 1.00 90.88 80 VAL A C 1
ATOM 630 O O . VAL A 1 80 ? 2.357 -0.214 -5.506 1.00 90.88 80 VAL A O 1
ATOM 633 N N . PRO A 1 81 ? 2.302 -1.570 -3.712 1.00 88.38 81 PRO A N 1
ATOM 634 C CA . PRO A 1 81 ? 1.079 -0.984 -3.188 1.00 88.38 81 PRO A CA 1
ATOM 635 C C . PRO A 1 81 ? 1.295 0.487 -2.822 1.00 88.38 81 PRO A C 1
ATOM 637 O O . PRO A 1 81 ? 2.353 0.884 -2.337 1.00 88.38 81 PRO A O 1
ATOM 640 N N . ASP A 1 82 ? 0.256 1.298 -3.025 1.00 89.38 82 ASP A N 1
ATOM 641 C CA . ASP A 1 82 ? 0.294 2.715 -2.658 1.00 89.38 82 ASP A CA 1
ATOM 642 C C . ASP A 1 82 ? 0.468 2.891 -1.145 1.00 89.38 82 ASP A C 1
ATOM 644 O O . ASP A 1 82 ? 1.252 3.728 -0.709 1.00 89.38 82 ASP A O 1
ATOM 648 N N . LEU A 1 83 ? -0.255 2.074 -0.371 1.00 91.12 83 LEU A N 1
ATOM 649 C CA . LEU A 1 83 ? -0.180 1.973 1.081 1.00 91.12 83 LEU A CA 1
ATOM 650 C C . LEU A 1 83 ? -0.243 0.503 1.497 1.00 91.12 83 LEU A C 1
ATOM 652 O O . LEU A 1 83 ? -1.024 -0.270 0.935 1.00 91.12 83 LEU A O 1
ATOM 656 N N . GLN A 1 84 ? 0.502 0.155 2.537 1.00 91.19 84 GLN A N 1
ATOM 657 C CA . GLN A 1 84 ? 0.427 -1.133 3.219 1.00 91.19 84 GLN A CA 1
ATOM 658 C C . GLN A 1 84 ? 0.563 -0.939 4.728 1.00 91.19 84 GLN A C 1
ATOM 660 O O . GLN A 1 84 ? 1.213 0.003 5.175 1.00 91.19 84 GLN A O 1
ATOM 665 N N . VAL A 1 85 ? -0.052 -1.827 5.505 1.00 91.81 85 VAL A N 1
ATOM 666 C CA . VAL A 1 85 ? 0.100 -1.862 6.963 1.00 91.81 85 VAL A CA 1
ATOM 667 C C . VAL A 1 85 ? 0.860 -3.127 7.318 1.00 91.81 85 VAL A C 1
ATOM 669 O O . VAL A 1 85 ? 0.458 -4.209 6.891 1.00 91.81 85 VAL A O 1
ATOM 672 N N . CYS A 1 86 ? 1.937 -3.001 8.081 1.00 93.00 86 CYS A N 1
ATOM 673 C CA . CYS A 1 86 ? 2.723 -4.120 8.599 1.00 93.00 86 CYS A CA 1
ATOM 674 C C . CYS A 1 86 ? 3.387 -3.723 9.925 1.00 93.00 86 CYS A C 1
ATOM 676 O O . CYS A 1 86 ? 3.234 -2.593 10.396 1.00 93.00 86 CYS A O 1
ATOM 678 N N . ARG A 1 87 ? 4.086 -4.673 10.555 1.00 93.56 87 ARG A N 1
ATOM 679 C CA . ARG A 1 87 ? 4.911 -4.383 11.734 1.00 93.56 87 ARG A CA 1
ATOM 680 C C . ARG A 1 87 ? 6.128 -3.562 11.336 1.00 93.56 87 ARG A C 1
ATOM 682 O O . ARG A 1 87 ? 6.747 -3.868 10.322 1.00 93.56 87 ARG A O 1
ATOM 689 N N . ASP A 1 88 ? 6.526 -2.618 12.182 1.00 94.69 88 ASP A N 1
ATOM 690 C CA . ASP A 1 88 ? 7.712 -1.785 11.937 1.00 94.69 88 ASP A CA 1
ATOM 691 C C . ASP A 1 88 ? 8.967 -2.645 11.722 1.00 94.69 88 ASP A C 1
ATOM 693 O O . ASP A 1 88 ? 9.714 -2.440 10.770 1.00 94.69 88 ASP A O 1
ATOM 697 N N . ALA A 1 89 ? 9.126 -3.697 12.531 1.00 95.19 89 ALA A N 1
ATOM 698 C CA . ALA A 1 89 ? 10.239 -4.640 12.432 1.00 95.19 89 ALA A CA 1
ATOM 699 C C . ALA A 1 89 ? 10.309 -5.387 11.084 1.00 95.19 89 ALA A C 1
ATOM 701 O O . ALA A 1 89 ? 11.387 -5.804 10.677 1.00 95.19 89 ALA A O 1
ATOM 702 N N . ALA A 1 90 ? 9.188 -5.554 10.372 1.00 93.75 90 ALA A N 1
ATOM 703 C CA . ALA A 1 90 ? 9.190 -6.189 9.051 1.00 93.75 90 ALA A CA 1
ATOM 704 C C . ALA A 1 90 ? 9.807 -5.287 7.967 1.00 93.75 90 ALA A C 1
ATOM 706 O O . ALA A 1 90 ? 10.211 -5.776 6.915 1.00 93.75 90 ALA A O 1
ATOM 707 N N . MET A 1 91 ? 9.881 -3.978 8.222 1.00 94.81 91 MET A N 1
ATOM 708 C CA . MET A 1 91 ? 10.481 -2.991 7.323 1.00 94.81 91 MET A CA 1
ATOM 709 C C . MET A 1 91 ? 11.982 -2.793 7.570 1.00 94.81 91 MET A C 1
ATOM 711 O O . MET A 1 91 ? 12.629 -2.069 6.817 1.00 94.81 91 MET A O 1
ATOM 715 N N . GLU A 1 92 ? 12.558 -3.435 8.588 1.00 95.06 92 GLU A N 1
ATOM 716 C CA . GLU A 1 92 ? 14.001 -3.431 8.858 1.00 95.06 92 GLU A CA 1
ATOM 717 C C . GLU A 1 92 ? 14.734 -4.421 7.932 1.00 95.06 92 GLU A C 1
ATOM 719 O O . GLU A 1 92 ? 15.361 -5.383 8.373 1.00 95.06 92 GLU A O 1
ATOM 724 N N . THR A 1 93 ? 14.616 -4.206 6.620 1.00 93.56 93 THR A N 1
ATOM 725 C CA . THR A 1 93 ? 15.167 -5.071 5.570 1.00 93.56 93 THR A CA 1
ATOM 726 C C . THR A 1 93 ? 15.653 -4.255 4.370 1.00 93.56 93 THR A C 1
ATOM 728 O O . THR A 1 93 ? 15.105 -3.195 4.067 1.00 93.56 93 THR A O 1
ATOM 731 N N . ASP A 1 94 ? 16.669 -4.768 3.672 1.00 93.81 94 ASP A N 1
ATOM 732 C CA . ASP A 1 94 ? 17.144 -4.235 2.385 1.00 93.81 94 ASP A CA 1
ATOM 733 C C . ASP A 1 94 ? 16.471 -4.922 1.175 1.00 93.81 94 ASP A C 1
ATOM 735 O O . ASP A 1 94 ? 16.589 -4.456 0.038 1.00 93.81 94 ASP A O 1
ATOM 739 N N . ASP A 1 95 ? 15.766 -6.032 1.409 1.00 92.75 95 ASP A N 1
ATOM 740 C CA . ASP A 1 95 ? 15.033 -6.791 0.394 1.00 92.75 95 ASP A CA 1
ATOM 741 C C . ASP A 1 95 ? 13.584 -6.283 0.239 1.00 92.75 95 ASP A C 1
ATOM 743 O O . ASP A 1 95 ? 13.050 -5.639 1.147 1.00 92.75 95 ASP A O 1
ATOM 747 N N . PRO A 1 96 ? 12.894 -6.589 -0.882 1.00 92.94 96 PRO A N 1
ATOM 748 C CA . PRO A 1 96 ? 11.451 -6.379 -0.981 1.00 92.94 96 PRO A CA 1
ATOM 749 C C . PRO A 1 96 ? 10.699 -7.008 0.199 1.00 92.94 96 PRO A C 1
ATOM 751 O O . PRO A 1 96 ? 11.053 -8.095 0.658 1.00 92.94 96 PRO A O 1
ATOM 754 N N . LEU A 1 97 ? 9.626 -6.357 0.650 1.00 93.19 97 LEU A N 1
ATOM 755 C CA . LEU A 1 97 ? 8.815 -6.858 1.755 1.00 93.19 97 LEU A CA 1
ATOM 756 C C . LEU A 1 97 ? 8.170 -8.204 1.379 1.00 93.19 97 LEU A C 1
ATOM 758 O O . LEU A 1 97 ? 7.575 -8.328 0.303 1.00 93.19 97 LEU A O 1
ATOM 762 N N . ASP A 1 98 ? 8.219 -9.192 2.281 1.00 90.19 98 ASP A 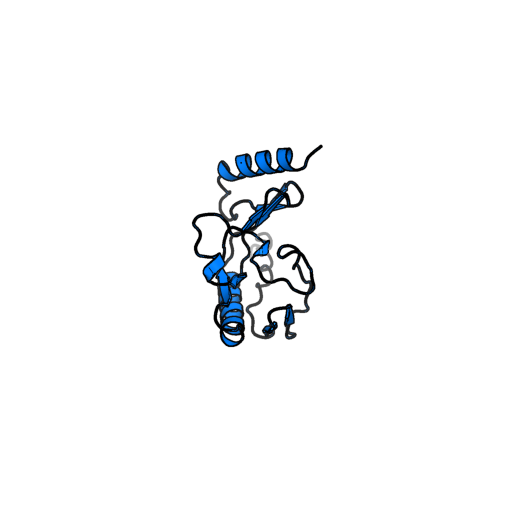N 1
ATOM 763 C CA . ASP A 1 98 ? 7.422 -10.415 2.132 1.00 90.19 98 ASP A CA 1
ATOM 764 C C . ASP A 1 98 ? 5.929 -10.053 2.272 1.00 90.19 98 ASP A C 1
ATOM 766 O O . ASP A 1 98 ? 5.518 -9.530 3.314 1.00 90.19 98 ASP A O 1
ATOM 770 N N . PRO A 1 99 ? 5.073 -10.345 1.273 1.00 87.31 99 PRO A N 1
ATOM 771 C CA . PRO A 1 99 ? 3.650 -10.028 1.348 1.00 87.31 99 PRO A CA 1
ATOM 772 C C . PRO A 1 99 ? 2.923 -10.620 2.565 1.00 87.31 99 PRO A C 1
ATOM 774 O O . PRO A 1 99 ? 1.830 -10.161 2.892 1.00 87.31 99 PRO A O 1
ATOM 777 N N . ARG A 1 100 ? 3.474 -11.647 3.223 1.00 87.00 100 ARG A N 1
ATOM 778 C CA . ARG A 1 100 ? 2.904 -12.246 4.443 1.00 87.00 100 ARG A CA 1
ATOM 779 C C . ARG A 1 100 ? 3.027 -11.352 5.673 1.00 87.00 100 ARG A C 1
ATOM 781 O O . ARG A 1 100 ? 2.265 -11.553 6.613 1.00 87.00 100 ARG A O 1
ATOM 788 N N . GLU A 1 101 ? 3.934 -10.380 5.655 1.00 89.94 101 GLU A N 1
ATOM 789 C CA . GLU A 1 101 ? 4.106 -9.403 6.737 1.00 89.94 101 GLU A CA 1
ATOM 790 C C . GLU A 1 101 ? 3.045 -8.295 6.707 1.00 89.94 101 GLU A C 1
ATOM 792 O O . GLU A 1 101 ? 2.838 -7.583 7.693 1.00 89.94 101 GLU A O 1
ATOM 797 N N . ILE A 1 102 ? 2.346 -8.149 5.579 1.00 89.00 102 ILE A N 1
ATOM 798 C CA . ILE A 1 102 ? 1.258 -7.187 5.427 1.00 89.00 102 ILE A CA 1
ATOM 799 C C . ILE A 1 102 ? 0.022 -7.715 6.155 1.00 89.00 102 ILE A C 1
ATOM 801 O O . ILE A 1 102 ? -0.401 -8.857 5.953 1.00 89.00 102 ILE A O 1
ATOM 805 N N . VAL A 1 103 ? -0.592 -6.860 6.972 1.00 85.06 103 VAL A N 1
ATOM 806 C CA . VAL A 1 103 ? -1.785 -7.218 7.739 1.00 85.06 103 VAL A CA 1
ATOM 807 C C . VAL A 1 103 ? -2.930 -7.589 6.796 1.00 85.06 103 VAL A C 1
ATOM 809 O O . VAL A 1 103 ? -3.257 -6.864 5.852 1.00 85.06 103 VAL A O 1
ATOM 812 N N . GLN A 1 104 ? -3.560 -8.730 7.068 1.00 80.75 104 GLN A N 1
ATOM 813 C CA . GLN A 1 104 ? -4.607 -9.297 6.227 1.00 80.75 104 GLN A CA 1
ATOM 814 C C . GLN A 1 104 ? -5.990 -8.990 6.794 1.00 80.75 104 GLN A C 1
ATOM 816 O O . GLN A 1 104 ? -6.233 -9.086 7.995 1.00 80.75 104 GLN A O 1
ATOM 821 N N . ALA A 1 105 ? -6.930 -8.685 5.903 1.00 70.69 105 ALA A N 1
ATOM 822 C CA . ALA A 1 105 ? -8.344 -8.695 6.239 1.00 70.69 105 ALA A CA 1
ATOM 823 C C . ALA A 1 105 ? -8.909 -10.094 5.950 1.00 70.69 105 ALA A C 1
ATOM 825 O O . ALA A 1 105 ? -8.804 -10.583 4.826 1.00 70.69 105 ALA A O 1
ATOM 826 N N . GLU A 1 106 ? -9.510 -10.735 6.955 1.00 65.12 106 GLU A N 1
ATOM 827 C CA . GLU A 1 106 ? -10.384 -11.913 6.783 1.00 65.12 106 GLU A CA 1
ATOM 828 C C . GLU A 1 106 ? -9.766 -13.089 5.990 1.00 65.12 106 GLU A C 1
ATOM 830 O O . GLU A 1 106 ? -10.428 -13.706 5.155 1.00 65.12 106 GLU A O 1
ATOM 835 N N . GLY A 1 107 ? -8.484 -13.403 6.214 1.00 59.03 107 GLY A N 1
ATOM 836 C CA . GLY A 1 107 ? -7.805 -14.524 5.541 1.00 59.03 107 GLY A CA 1
ATOM 837 C C . GLY A 1 107 ? -7.628 -14.343 4.028 1.00 59.03 107 GLY A C 1
ATOM 838 O O . GLY A 1 107 ? -7.339 -15.310 3.318 1.00 59.03 107 GLY A O 1
ATOM 839 N N . ARG A 1 108 ? -7.816 -13.120 3.516 1.00 62.16 108 ARG A N 1
ATOM 840 C CA . ARG A 1 108 ? -7.496 -12.773 2.133 1.00 62.16 108 ARG A CA 1
ATOM 841 C C . ARG A 1 108 ? -5.989 -12.605 1.989 1.00 62.16 108 ARG A C 1
ATOM 843 O O . ARG A 1 108 ? -5.373 -11.963 2.841 1.00 62.16 108 ARG A O 1
ATOM 850 N N . PRO A 1 109 ? -5.394 -13.091 0.887 1.00 59.59 109 PRO A N 1
ATOM 851 C CA . PRO A 1 109 ? -4.007 -12.779 0.598 1.00 59.59 109 PRO A CA 1
ATOM 852 C C . PRO A 1 109 ? -3.806 -11.260 0.564 1.00 59.59 109 PRO A C 1
ATOM 854 O O . PRO A 1 109 ? -4.626 -10.547 -0.017 1.00 59.59 109 PRO A O 1
ATOM 857 N N . ALA A 1 110 ? -2.702 -10.767 1.130 1.00 65.00 110 ALA A N 1
ATOM 858 C CA . ALA A 1 110 ? -2.424 -9.332 1.253 1.00 65.00 110 ALA A CA 1
ATOM 859 C C . ALA A 1 110 ? -2.560 -8.541 -0.069 1.00 65.00 110 ALA A C 1
ATOM 861 O O . ALA A 1 110 ? -2.919 -7.365 -0.073 1.00 65.00 110 ALA A O 1
ATOM 862 N N . TYR A 1 111 ? -2.335 -9.203 -1.207 1.00 62.78 111 TYR A N 1
ATOM 863 C CA . TYR A 1 111 ? -2.392 -8.635 -2.556 1.00 62.78 111 TYR A CA 1
ATOM 864 C C . TYR A 1 111 ? -3.775 -8.696 -3.235 1.00 62.78 111 TYR A C 1
ATOM 866 O O . TYR A 1 111 ? -3.944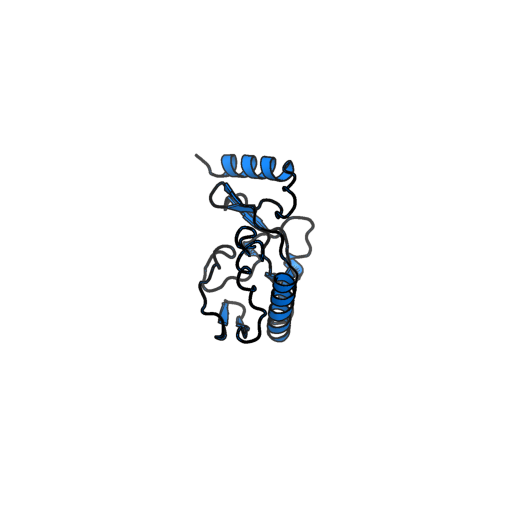 -8.102 -4.302 1.00 62.78 111 TYR A O 1
ATOM 874 N N . ASP A 1 112 ? -4.753 -9.406 -2.663 1.00 61.78 112 ASP A N 1
ATOM 875 C CA . ASP A 1 112 ? -6.105 -9.575 -3.230 1.00 61.78 112 ASP A CA 1
ATOM 876 C C . ASP A 1 112 ? -7.133 -8.602 -2.621 1.00 61.78 112 ASP A C 1
ATOM 878 O O . ASP A 1 112 ? -8.338 -8.679 -2.857 1.00 61.78 112 ASP A O 1
ATOM 882 N N . ASN A 1 113 ? -6.657 -7.606 -1.869 1.00 57.66 113 ASN A N 1
ATOM 883 C CA . ASN A 1 113 ? -7.484 -6.580 -1.230 1.00 57.66 113 ASN A CA 1
ATOM 884 C C . ASN A 1 113 ? -8.024 -5.520 -2.213 1.00 57.66 113 ASN A C 1
ATOM 886 O O . ASN A 1 113 ? -8.260 -4.368 -1.844 1.00 57.66 113 ASN A O 1
ATOM 890 N N . ARG A 1 114 ? -8.270 -5.886 -3.479 1.00 64.56 114 ARG A N 1
ATOM 891 C CA . ARG A 1 114 ? -9.012 -5.033 -4.416 1.00 64.56 114 ARG A CA 1
ATOM 892 C C . ARG A 1 114 ? -10.492 -5.064 -4.068 1.00 64.56 114 ARG A C 1
ATOM 894 O O . ARG A 1 114 ? -11.267 -5.859 -4.591 1.00 64.56 114 ARG A O 1
ATOM 901 N N . LEU A 1 115 ? -10.881 -4.162 -3.179 1.00 66.81 115 LEU A N 1
ATOM 902 C CA . LEU A 1 115 ? -12.262 -4.006 -2.755 1.00 66.81 115 LEU A CA 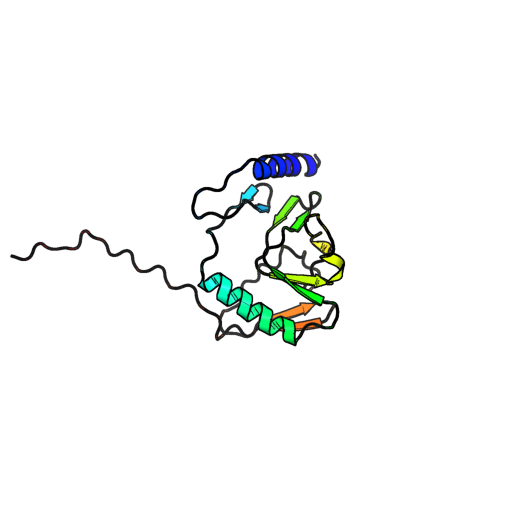1
ATOM 903 C C . LEU A 1 115 ? -12.970 -2.960 -3.624 1.00 66.81 115 LEU A C 1
ATOM 905 O O . LEU A 1 115 ? -12.520 -1.823 -3.766 1.00 66.81 115 LEU A O 1
ATOM 909 N N . HIS A 1 116 ? -14.118 -3.334 -4.188 1.00 70.75 116 HIS A N 1
ATOM 910 C CA . HIS A 1 116 ? -15.016 -2.398 -4.860 1.00 70.75 116 HIS A CA 1
ATOM 911 C C . HIS A 1 116 ? -15.936 -1.744 -3.829 1.00 70.75 116 HIS A C 1
ATOM 913 O O . HIS A 1 116 ? -17.055 -2.197 -3.596 1.00 70.75 116 HIS A O 1
ATOM 919 N N . LEU A 1 117 ? -15.438 -0.690 -3.185 1.00 74.25 117 LEU A N 1
ATOM 920 C CA . LEU A 1 117 ? -16.161 0.012 -2.128 1.00 74.25 117 LEU A CA 1
ATOM 921 C C . LEU A 1 117 ? -16.817 1.289 -2.669 1.00 74.25 117 LEU A C 1
ATOM 923 O O . LEU A 1 117 ? -16.213 2.000 -3.478 1.00 74.25 117 LEU A O 1
ATOM 927 N N . PRO A 1 118 ? -18.056 1.603 -2.252 1.00 76.31 118 PRO A N 1
ATOM 928 C CA . PRO A 1 118 ? -18.716 2.830 -2.668 1.00 76.31 118 PRO A CA 1
ATOM 929 C C . PRO A 1 118 ? -17.980 4.044 -2.090 1.00 76.31 118 PRO A C 1
ATOM 931 O O . PRO A 1 118 ? -17.891 4.205 -0.873 1.00 76.31 118 PRO A O 1
ATOM 934 N N . TYR A 1 119 ? -17.492 4.926 -2.966 1.00 83.44 119 TYR A N 1
ATOM 935 C CA . TYR A 1 119 ? -16.920 6.206 -2.549 1.00 83.44 119 TYR A CA 1
ATOM 936 C C . TYR A 1 119 ? -17.954 7.016 -1.755 1.00 83.44 119 TYR A C 1
ATOM 938 O O . TYR A 1 119 ? -19.123 7.106 -2.139 1.00 83.44 119 TYR A O 1
ATOM 946 N N . GLY A 1 120 ? -17.499 7.692 -0.705 1.00 87.88 120 GLY A N 1
ATOM 947 C CA . GLY A 1 120 ? -18.316 8.593 0.101 1.00 87.88 120 GLY A CA 1
ATOM 948 C C . GLY A 1 120 ? -18.986 7.920 1.288 1.00 87.88 120 GLY A C 1
ATOM 949 O O . GLY A 1 120 ? -19.712 8.579 2.026 1.00 87.88 120 GLY A O 1
ATOM 950 N N . LYS A 1 121 ? -18.740 6.623 1.486 1.00 90.19 121 LYS A N 1
ATOM 951 C CA . LYS A 1 121 ? -19.103 5.902 2.703 1.00 90.19 121 LYS A CA 1
ATOM 952 C C . LYS A 1 121 ? -17.844 5.537 3.483 1.00 90.19 121 LYS A C 1
ATOM 954 O O . LYS A 1 121 ? -16.812 5.272 2.860 1.00 90.19 121 LYS A O 1
ATOM 959 N N . PRO A 1 122 ? -17.908 5.496 4.820 1.00 91.50 122 PRO A N 1
ATOM 960 C CA . PRO A 1 122 ? -16.787 4.996 5.586 1.00 91.50 122 PRO A CA 1
ATOM 961 C C . PRO A 1 122 ? -16.502 3.538 5.225 1.00 91.50 122 PRO A C 1
ATOM 963 O O . PRO A 1 122 ? -17.422 2.740 5.033 1.00 91.50 122 PRO A O 1
ATOM 966 N N . VAL A 1 123 ? -15.221 3.215 5.130 1.00 89.56 123 VAL A N 1
ATOM 967 C CA . VAL A 1 123 ? -14.714 1.864 4.909 1.00 89.56 123 VAL A CA 1
ATOM 968 C C . VAL A 1 123 ? -14.193 1.334 6.232 1.00 89.56 123 VAL A C 1
ATOM 970 O O . VAL A 1 123 ? -13.439 2.021 6.914 1.00 89.56 123 VAL A O 1
ATOM 973 N N . THR A 1 124 ? -14.580 0.114 6.585 1.00 88.25 124 THR A N 1
ATOM 974 C CA . THR A 1 124 ? -14.052 -0.585 7.756 1.00 88.25 124 THR A CA 1
ATOM 975 C C . THR A 1 124 ? -13.145 -1.712 7.289 1.00 88.25 124 THR A C 1
ATOM 977 O O . THR A 1 124 ? -13.560 -2.545 6.487 1.00 88.25 124 THR A O 1
ATOM 980 N N . VAL A 1 125 ? -11.913 -1.721 7.788 1.00 85.62 125 VAL A N 1
ATOM 981 C CA . VAL A 1 125 ? -10.932 -2.783 7.570 1.00 85.62 125 VAL A CA 1
ATOM 982 C C . VAL A 1 125 ? -10.828 -3.565 8.871 1.00 85.62 125 VAL A C 1
ATOM 984 O O . VAL A 1 125 ? -10.338 -3.037 9.867 1.00 85.62 125 VAL A O 1
ATOM 987 N N . ALA A 1 126 ? -11.342 -4.793 8.874 1.00 85.31 126 ALA A N 1
ATOM 988 C CA . ALA A 1 126 ? -11.258 -5.702 10.009 1.00 85.31 126 ALA A CA 1
ATOM 989 C C . ALA A 1 126 ? -10.147 -6.728 9.761 1.00 85.31 126 ALA A C 1
ATOM 991 O O . ALA A 1 126 ? -10.132 -7.409 8.737 1.00 85.31 126 ALA A O 1
ATOM 992 N N . THR A 1 127 ? -9.218 -6.819 10.704 1.00 83.31 127 THR A N 1
ATOM 993 C CA . THR A 1 127 ? -8.064 -7.722 10.680 1.00 83.31 127 THR A CA 1
ATOM 994 C C . THR A 1 127 ? -7.992 -8.482 12.000 1.00 83.31 127 THR A C 1
ATOM 996 O O . THR A 1 127 ? -8.708 -8.169 12.954 1.00 83.31 127 THR A O 1
ATOM 999 N N . ASP A 1 128 ? -7.112 -9.470 12.076 1.00 81.69 128 ASP A N 1
ATOM 1000 C CA . ASP A 1 128 ? -6.764 -10.141 13.328 1.00 81.69 128 ASP A CA 1
ATOM 1001 C C . ASP A 1 128 ? -6.061 -9.210 14.334 1.00 81.69 128 ASP A C 1
ATOM 1003 O O . ASP A 1 128 ? -6.124 -9.447 15.539 1.00 81.69 128 ASP A O 1
ATOM 1007 N N . LEU A 1 129 ? -5.442 -8.124 13.858 1.00 83.94 129 LEU A N 1
ATOM 1008 C CA . LEU A 1 129 ? -4.715 -7.151 14.680 1.00 83.94 129 LEU A CA 1
ATOM 1009 C C . LEU A 1 129 ? -5.556 -5.939 15.106 1.00 83.94 129 LEU A C 1
ATOM 1011 O O . LEU A 1 129 ? -5.098 -5.115 15.896 1.00 83.94 129 LEU A O 1
ATOM 1015 N N . GLY A 1 130 ? -6.780 -5.807 14.595 1.00 86.06 130 GLY A N 1
ATOM 1016 C CA . GLY A 1 130 ? -7.659 -4.693 14.929 1.00 86.06 130 GLY A CA 1
ATOM 1017 C C . GLY A 1 130 ? -8.667 -4.355 13.840 1.00 86.06 130 GLY A C 1
ATOM 1018 O O . GLY A 1 130 ? -8.675 -4.926 12.750 1.00 86.06 130 GLY A O 1
ATOM 1019 N N . THR A 1 131 ? -9.542 -3.404 14.157 1.00 90.19 131 THR A N 1
ATOM 1020 C CA . THR A 1 131 ? -10.530 -2.858 13.223 1.00 90.19 131 THR A CA 1
ATOM 1021 C C . THR A 1 131 ? -10.305 -1.364 13.065 1.00 90.19 131 THR A C 1
ATOM 1023 O O . THR A 1 131 ? -10.323 -0.632 14.053 1.00 90.19 131 THR A O 1
ATOM 1026 N N . TRP A 1 132 ? -10.135 -0.915 11.825 1.00 91.38 132 TRP A N 1
ATOM 1027 C CA . TRP A 1 132 ? -9.839 0.480 11.502 1.00 91.38 132 TRP A CA 1
ATOM 1028 C C . TRP A 1 132 ? -10.861 1.042 10.528 1.00 91.38 132 TRP A C 1
ATOM 1030 O O . TRP A 1 132 ? -11.437 0.324 9.706 1.00 91.38 132 TRP A O 1
ATOM 1040 N N . LYS A 1 133 ? -11.091 2.348 10.620 1.00 93.00 133 LYS A N 1
ATOM 1041 C CA . LYS A 1 133 ? -12.080 3.067 9.827 1.00 93.00 133 LYS A CA 1
ATOM 1042 C C . LYS A 1 133 ? -11.398 4.105 8.944 1.00 93.00 133 LYS A C 1
ATOM 1044 O O . LYS A 1 133 ? -10.557 4.867 9.406 1.00 93.00 133 LYS A O 1
ATOM 1049 N N . ILE A 1 134 ? -11.795 4.157 7.680 1.00 93.00 134 ILE A N 1
ATOM 1050 C CA . ILE A 1 134 ? -11.328 5.140 6.705 1.00 93.00 134 ILE A CA 1
ATOM 1051 C C . ILE A 1 134 ? -12.543 5.921 6.207 1.00 93.00 134 ILE A C 1
ATOM 1053 O O . ILE A 1 134 ? -13.423 5.383 5.534 1.00 93.00 134 ILE A O 1
ATOM 1057 N N . GLU A 1 135 ? -12.591 7.205 6.530 1.00 94.38 135 GLU A N 1
ATOM 1058 C CA . GLU A 1 135 ? -13.550 8.160 5.997 1.00 94.38 135 GLU A CA 1
ATOM 1059 C C . GLU A 1 135 ? -13.180 8.515 4.556 1.00 94.38 135 GLU A C 1
ATOM 1061 O O . GLU A 1 135 ? -12.092 9.026 4.274 1.00 94.38 135 GLU A O 1
ATOM 1066 N N . THR A 1 136 ? -14.099 8.239 3.625 1.00 92.62 136 THR A N 1
ATOM 1067 C CA . THR A 1 136 ? -13.859 8.442 2.185 1.00 92.62 136 THR A CA 1
ATOM 1068 C C . THR A 1 136 ? -14.604 9.635 1.592 1.00 92.62 136 THR A C 1
ATOM 1070 O O . THR A 1 136 ? -14.370 9.973 0.435 1.00 92.62 136 THR A O 1
ATOM 1073 N N . ALA A 1 137 ? -15.496 10.284 2.352 1.00 91.38 137 ALA A N 1
ATOM 1074 C CA . ALA A 1 137 ? -16.327 11.390 1.868 1.00 91.38 137 ALA A CA 1
ATOM 1075 C C . ALA A 1 137 ? -15.499 12.568 1.343 1.00 91.38 137 ALA A C 1
ATOM 1077 O O . ALA A 1 137 ? -15.739 13.027 0.221 1.00 91.38 137 ALA A O 1
ATOM 1078 N N . ASP A 1 138 ? -14.477 12.958 2.102 1.00 90.50 138 ASP A N 1
ATOM 1079 C CA . ASP A 1 138 ? -13.664 14.150 1.846 1.00 90.50 138 ASP A CA 1
ATOM 1080 C C . ASP A 1 138 ? -12.354 13.856 1.099 1.00 90.50 138 ASP A C 1
ATOM 1082 O O . ASP A 1 138 ? -11.530 14.751 0.896 1.00 90.50 138 ASP A O 1
ATOM 1086 N N . LEU A 1 139 ? -12.138 12.606 0.671 1.00 91.38 139 LEU A N 1
ATOM 1087 C CA . LEU A 1 139 ? -10.947 12.263 -0.099 1.00 91.38 139 LEU A CA 1
ATOM 1088 C C . LEU A 1 139 ? -10.977 12.938 -1.485 1.00 91.38 139 LEU A C 1
ATOM 1090 O O . LEU A 1 139 ? -12.025 13.090 -2.105 1.00 91.38 139 LEU A O 1
ATOM 1094 N N . PRO A 1 140 ? -9.834 13.354 -2.044 1.00 90.06 140 PRO A N 1
ATOM 1095 C CA . PRO A 1 140 ? -9.812 13.918 -3.383 1.00 90.06 140 PRO A CA 1
ATOM 1096 C C . PRO A 1 140 ? -10.359 12.929 -4.416 1.00 90.06 140 PRO A C 1
ATOM 1098 O O . PRO A 1 140 ? -9.882 11.804 -4.552 1.00 90.06 140 PRO A O 1
ATOM 1101 N N . ARG A 1 141 ? -11.315 13.373 -5.233 1.00 84.12 141 ARG A N 1
ATOM 1102 C CA . ARG A 1 141 ? -11.717 12.614 -6.420 1.00 84.12 141 ARG A CA 1
ATOM 1103 C C . ARG A 1 141 ? -10.768 12.899 -7.577 1.00 84.12 141 ARG A C 1
ATOM 1105 O O . ARG A 1 141 ? -10.389 14.052 -7.839 1.00 84.12 141 ARG A O 1
ATOM 1112 N N . TYR A 1 142 ? -10.444 11.860 -8.342 1.00 75.19 142 TYR A N 1
ATOM 1113 C CA . TYR A 1 142 ? -9.910 12.059 -9.683 1.00 75.19 142 TYR A CA 1
ATOM 1114 C C . TYR A 1 142 ? -10.889 12.933 -10.463 1.00 75.19 142 TYR A C 1
ATOM 1116 O O . TYR A 1 142 ? -12.104 12.736 -10.411 1.00 75.19 142 TYR A O 1
ATOM 1124 N N . GLY A 1 143 ? -10.369 13.967 -11.122 1.00 65.12 143 GLY A N 1
ATOM 1125 C CA . GLY A 1 143 ? -11.210 14.793 -11.975 1.00 65.12 143 GLY A CA 1
ATOM 1126 C C . GLY A 1 143 ? -11.784 13.911 -13.074 1.00 65.12 143 GLY A C 1
ATOM 1127 O O . GLY A 1 143 ? -11.094 13.013 -13.557 1.00 65.12 143 GLY A O 1
ATOM 1128 N N . HIS A 1 144 ? -13.022 14.172 -13.494 1.00 53.22 144 HIS A N 1
ATOM 1129 C CA . HIS A 1 144 ? -13.472 13.661 -14.783 1.00 53.22 144 HIS A CA 1
ATOM 1130 C C . HIS A 1 144 ? -12.405 14.013 -15.830 1.00 53.22 144 HIS A C 1
ATOM 1132 O O . HIS A 1 144 ? -11.871 15.130 -15.762 1.00 53.22 144 HIS A O 1
ATOM 1138 N N . PRO A 1 145 ? -12.067 13.111 -16.773 1.00 44.06 145 PRO A N 1
ATOM 1139 C CA . PRO A 1 145 ? -11.245 13.512 -17.901 1.00 44.06 145 PRO A CA 1
ATOM 1140 C C . PRO A 1 145 ? -11.905 14.760 -18.481 1.00 44.06 145 PRO A C 1
ATOM 1142 O O . PRO A 1 145 ? -13.099 14.744 -18.797 1.00 44.06 145 PRO A O 1
ATOM 1145 N N . ARG A 1 146 ? -11.168 15.879 -18.512 1.00 38.38 146 ARG A N 1
ATOM 1146 C CA . ARG A 1 146 ? -11.638 17.079 -19.205 1.00 38.38 146 ARG A CA 1
ATOM 1147 C C . ARG A 1 146 ? -12.065 16.593 -20.582 1.00 38.38 146 ARG A C 1
ATOM 1149 O O . ARG A 1 146 ? -11.255 15.963 -21.259 1.00 38.38 146 ARG A O 1
ATOM 1156 N N . ARG A 1 147 ? -13.337 16.807 -20.947 1.00 37.84 147 ARG A N 1
ATOM 1157 C CA . ARG A 1 147 ? -13.819 16.559 -22.310 1.00 37.84 147 ARG A CA 1
ATOM 1158 C C . ARG A 1 147 ? -12.742 17.095 -23.246 1.00 37.84 147 ARG A C 1
ATOM 1160 O O . ARG A 1 147 ? -12.399 18.272 -23.142 1.00 37.84 147 ARG A O 1
ATOM 1167 N N . PHE A 1 148 ? -12.172 16.229 -24.080 1.00 38.59 148 PHE A N 1
ATOM 1168 C CA . PHE A 1 148 ? -11.306 16.673 -25.159 1.00 38.59 148 PHE A CA 1
ATOM 1169 C C . PHE A 1 148 ? -12.098 17.731 -25.930 1.00 38.59 148 PHE A C 1
ATOM 1171 O O . PHE A 1 148 ? -13.170 17.439 -26.461 1.00 38.59 148 PHE A O 1
ATOM 1178 N N . VAL A 1 149 ? -11.634 18.981 -25.901 1.00 43.94 149 VAL A N 1
ATOM 1179 C CA . VAL A 1 149 ? -12.178 20.017 -26.775 1.00 43.94 149 VAL A CA 1
ATOM 1180 C C . VAL A 1 149 ? -11.766 19.593 -28.176 1.00 43.94 149 VAL A C 1
ATOM 1182 O O . VAL A 1 149 ? -10.578 19.551 -28.489 1.00 43.94 149 VAL A O 1
ATOM 1185 N N . ASN A 1 150 ? -12.742 19.190 -28.987 1.00 41.12 150 ASN A N 1
ATOM 1186 C CA . ASN A 1 150 ? -12.513 18.908 -30.392 1.00 41.12 150 ASN A CA 1
ATOM 1187 C C . ASN A 1 150 ? -12.127 20.230 -31.068 1.00 41.12 150 ASN A C 1
ATOM 1189 O O . ASN A 1 150 ? -12.960 21.119 -31.213 1.00 41.12 150 ASN A O 1
ATOM 1193 N N . VAL A 1 151 ? -10.860 20.368 -31.456 1.00 52.31 151 VAL A N 1
ATOM 1194 C CA . VAL A 1 151 ? -10.320 21.588 -32.080 1.00 52.31 151 VAL A CA 1
ATOM 1195 C C . VAL A 1 151 ? -10.924 21.848 -33.473 1.00 52.31 151 VAL A C 1
ATOM 1197 O O . VAL A 1 151 ? -10.719 22.916 -34.036 1.00 52.31 151 VAL A O 1
ATOM 1200 N N . ASN A 1 152 ? -11.731 20.920 -34.004 1.00 44.09 152 ASN A N 1
ATOM 1201 C CA . ASN A 1 152 ? -12.430 21.071 -35.283 1.00 44.09 152 ASN A CA 1
ATOM 1202 C C . ASN A 1 152 ? -13.753 21.855 -35.199 1.00 44.09 152 ASN A C 1
ATOM 1204 O O . ASN A 1 152 ? -14.433 21.980 -36.213 1.00 44.09 152 ASN A O 1
ATOM 1208 N N . SER A 1 153 ? -14.151 22.378 -34.033 1.00 45.34 153 SER A N 1
ATOM 1209 C CA . SER A 1 153 ? -15.350 23.228 -33.910 1.00 45.34 153 SER A CA 1
ATOM 1210 C C . SER A 1 153 ? -15.049 24.731 -33.869 1.00 45.34 153 SER A C 1
ATOM 1212 O O . SER A 1 153 ? -15.866 25.500 -33.366 1.00 45.34 153 SER A O 1
ATOM 1214 N N . VAL A 1 154 ? -13.895 25.168 -34.385 1.00 46.84 154 VAL A N 1
ATOM 1215 C CA . VAL A 1 154 ? -13.698 26.579 -34.741 1.00 46.84 154 VAL A CA 1
ATOM 1216 C C . VAL A 1 154 ? -14.362 26.800 -36.096 1.00 46.84 154 VAL A C 1
ATOM 1218 O O . VAL A 1 154 ? -13.783 26.517 -37.142 1.00 46.84 154 VAL A O 1
ATOM 1221 N N . THR A 1 155 ? -15.601 27.281 -36.088 1.00 51.34 155 THR A N 1
ATOM 1222 C CA . THR A 1 155 ? -16.185 27.914 -37.271 1.00 51.34 155 THR A CA 1
ATOM 1223 C C . THR A 1 155 ? -15.359 29.168 -37.575 1.00 51.34 155 THR A C 1
ATOM 1225 O O . THR A 1 155 ? -15.153 29.970 -36.658 1.00 51.34 155 THR A O 1
ATOM 1228 N N . PRO A 1 156 ? -14.881 29.386 -38.812 1.00 43.00 156 PRO A N 1
ATOM 1229 C CA . PRO A 1 156 ? -14.367 30.694 -39.178 1.00 43.00 156 PRO A CA 1
ATOM 1230 C C . PRO A 1 156 ? -15.550 31.665 -39.140 1.00 43.00 156 PRO A C 1
ATOM 1232 O O . PRO A 1 156 ? -16.554 31.447 -39.819 1.00 43.00 156 PRO A O 1
ATOM 1235 N N . GLY A 1 157 ? -15.461 32.685 -38.287 1.00 48.19 157 GLY A N 1
ATOM 1236 C CA . GLY A 1 157 ? -16.387 33.812 -38.315 1.00 48.19 157 GLY A CA 1
ATOM 1237 C C . GLY A 1 157 ? -16.324 34.497 -39.679 1.00 48.19 157 GLY A C 1
ATOM 1238 O O . GLY A 1 157 ? -15.241 34.605 -40.259 1.00 48.19 157 GLY A O 1
ATOM 1239 N N . GLY A 1 158 ? -17.496 34.876 -40.191 1.00 40.47 158 GLY A N 1
ATOM 1240 C CA . GLY A 1 158 ? -17.634 35.738 -41.365 1.00 40.47 158 GLY A CA 1
ATOM 1241 C C . GLY A 1 158 ? -17.296 37.194 -41.084 1.00 40.47 158 GLY A C 1
ATOM 1242 O O . GLY A 1 158 ? -16.995 37.528 -39.915 1.00 40.47 158 GLY A O 1
#

pLDDT: mean 82.89, std 16.03, range [37.84, 96.62]

Secondary structure (DSSP, 8-state):
--THHHHHHHHHHHTTPPPPTTBPPPEEETTEEE--BPP-HHHHHHHHHHHHHHHTTSPTTEEEEES--EEETTTTEEE--SEEEEEGGGG--SSPBPGGGBPPBTT--TT-----PPTTS-EEEEETTEEEEE--TTSPPPPPPP----GGG-PPP-

=== Feature glossary ===
A reading guide for the features in this record.

Start from the sequence.

  · Sequence gives the chain of amino acids in standard one-letter code (A=alanine, C=cysteine, …, Y=tyrosine), read N→C. It is the only feature that is directly encoded by the gene; all structural features are derived from the folded form of this sequence.

Fold it, and you get atomic coordinates and the backbone conformation that goes with them.

  · Structure coordinates are given as an mmCIF _atom_site loop: one row per atom with element, residue name, chain id, sequence number, and x/y/z position in Å. Only the four main-chain atoms per residue are included here; side chains are omitted to keep the record compact.

  · Backbone dihedral angles. Every residue except chain termini has a φ (preceding-C → N → Cα → C) and a ψ (N → Cα → C → next-N). They are reported in degrees following the IUPAC sign convention. Secondary structure is essentially a statement about which (φ, ψ) basin each residue occupies.

  · Eight-state secondary structure (DSSP): H is the canonical α-helix, G the tighter 3₁₀-helix, I the wider π-helix; E/B are β-structure, T and S are turns and bends, and '-' is everything else. DSSP derives these from the pattern of main-chain N–H···O=C hydrogen bonds, not from the sequence.

  · SS3 is a coarse helix/strand/coil call (letters a/b/c) made by the P-SEA algorithm from inter-Cα distances and dihedrals. It is less detailed than DSSP but needs only Cα positions.

Summarize the fold with a handful of shape descriptors and a per-residue structural alphabet.

  · Radius of gyration (Rg) is the root-mean-square distance of Cα atoms from their centroid — a single number for overall size and comp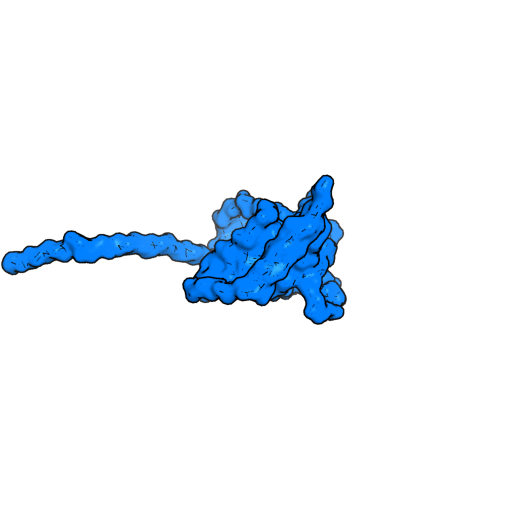actness. A globular domain of N residues has Rg ≈ 2.2·N^0.38 Å; an extended or disordered chain has a much larger Rg. The Cα contact count is the number of residue pairs whose Cα atoms are within 8 Å and are more than four positions apart in sequence — a standard proxy for tertiary packing density. The bounding box is the smallest axis-aligned box enclosing all Cα atoms.

  · 3Di is Foldseek's structural alphabet. Each residue is assigned one of twenty discrete states based on how its Cα sits relative to its spatial (not sequential) neighbors. Aligning 3Di strings finds structural homologs roughly as well as full 3D superposition, but orders of magnitude faster.

  · Solvent-accessible surface area (SASA) is the area in Å² traced out by the centre of a 1.4 Å probe sphere (a water molecule) rolled over the protein's van der Waals surface (Shrake–Rupley / Lee–Richards construction). Buried residues have near-zero SASA; fully exposed residues can exceed 200 Å². The total SASA scales roughly with the number of surface residues.

Ask how reliable the model is.

  · For AlphaFold models, the B-factor field carries pLDDT — the model's own estimate of local accuracy on a 0–100 scale. Regions with pLDDT<50 should be treated as essentially unmodeled; they often correspond to intrinsically disordered segments.

  · For experimental (PDB) structures, the B-factor (temperature factor) quantifies the positional spread of each atom in the crystal — a combination of thermal vibration and static disorder — in units of Å². High B-factors mark flexible loops or poorly resolved regions; low B-factors mark the rigid, well-ordered core.

  · Predicted Aligned Error (PAE) is an AlphaFold confidence matrix: entry (i, j) is the expected error in the position of residue j, in ångströms, when the prediction is superimposed on the true structure at residue i. Low PAE within a block of residues means that block is internally rigid and well-predicted; high PAE between two blocks means their relative placement is uncertain even if each block individually is confident.

Place it in context: what it resembles, what it is annotated as, and how it looks.

  · Structural nearest neighbors (via Foldseek easy-search vs the PDB). Reported per hit: target PDB id, E-value, and alignment TM-score. A TM-score above ~0.5 is the conventional threshold for 'same fold'.

  · Functional annotations link the protein to curated databases. InterPro entries identify conserved domains and families by matching the sequence against member-database signatures (Pfam, PROSITE, CDD, …). Gene Ontology (GO) terms describe molecular function, biological process, and cellular component in a controlled vocabulary. CATH places the structure in a hierarchical fold classification (Class/Architecture/Topology/Homologous-superfamily). The organism is the source species.

  · The contact map is a binary N×N matrix image: pixel (i, j) is dark where Cα_i and Cα_j are within 8 Å and |i−j|>4. Because the |i−j|>4 filter removes local helical contacts, off-diagonal stripes parallel to the main diagonal indicate parallel β-sheets; stripes perpendicular to it indicate antiparallel β-sheets. The Ramachandran plot scatters every residue's (φ, ψ) pair against the sterically allowed regions. The PAE heatmap renders the predicted-aligned-error matrix.

  · Six rendered views show the 3D structure from the faces of a cube — i.e. along ±x, ±y, ±z. Rendering representation is drawn randomly per protein from cartoon (secondary-structure ribbons), sticks (backbone bonds), or molecular surface; coloring is either N→C rainbow (blue at the N-terminus through red at the C-terminus) or one color per chain.